Protein AF-A0AAN9I1V1-F1 (afdb_monomer_lite)

pLDDT: mean 75.58, std 15.39, range [37.0, 95.0]

Organism: Crotalaria pallida (NCBI:txid3830)

Structure (mmCIF, N/CA/C/O backbone):
data_AF-A0AAN9I1V1-F1
#
_entry.id   AF-A0AAN9I1V1-F1
#
loop_
_atom_site.group_PDB
_atom_site.id
_atom_site.type_symbol
_atom_site.label_atom_id
_atom_site.label_alt_id
_atom_site.label_comp_id
_atom_site.label_asym_id
_atom_site.label_entity_id
_atom_site.label_seq_id
_atom_site.pdbx_PDB_ins_code
_atom_site.Cartn_x
_atom_site.Cartn_y
_atom_site.Cartn_z
_atom_site.occupancy
_atom_site.B_iso_or_equiv
_atom_site.auth_seq_id
_atom_site.auth_comp_id
_atom_site.auth_asym_id
_atom_site.auth_atom_id
_atom_site.pdbx_PDB_model_num
ATOM 1 N N . MET A 1 1 ? -4.442 -8.415 -5.322 1.00 51.84 1 MET A N 1
ATOM 2 C CA . MET A 1 1 ? -5.774 -8.462 -4.678 1.00 51.84 1 MET A CA 1
ATOM 3 C C . MET A 1 1 ? -6.443 -7.109 -4.892 1.00 51.84 1 MET A C 1
ATOM 5 O O . MET A 1 1 ? -5.717 -6.122 -4.943 1.00 51.84 1 MET A O 1
ATOM 9 N N . ARG A 1 2 ? -7.765 -7.040 -5.095 1.00 54.59 2 ARG A N 1
ATOM 10 C CA . ARG A 1 2 ? -8.469 -5.753 -5.235 1.00 54.59 2 ARG A CA 1
ATOM 11 C C . ARG A 1 2 ? -8.600 -5.131 -3.841 1.00 54.59 2 ARG A C 1
ATOM 13 O O . ARG A 1 2 ? -9.193 -5.750 -2.967 1.00 54.59 2 ARG A O 1
ATOM 20 N N . PHE A 1 3 ? -7.973 -3.978 -3.635 1.00 58.31 3 PHE A N 1
ATOM 21 C CA . PHE A 1 3 ? -8.060 -3.204 -2.392 1.00 58.31 3 PHE A CA 1
ATOM 22 C C . PHE A 1 3 ? -9.377 -2.395 -2.375 1.00 58.31 3 PHE A C 1
ATOM 24 O O . PHE A 1 3 ? -9.974 -2.245 -3.451 1.00 58.31 3 PHE A O 1
ATOM 31 N N . PRO A 1 4 ? -9.865 -1.894 -1.218 1.00 60.00 4 PRO A N 1
ATOM 32 C CA . PRO A 1 4 ? -11.069 -1.065 -1.167 1.00 60.00 4 PRO A CA 1
ATOM 33 C C . PRO A 1 4 ? -10.989 0.136 -2.122 1.00 60.00 4 PRO A C 1
ATOM 35 O O . PRO A 1 4 ? -9.906 0.549 -2.546 1.00 60.00 4 PRO A O 1
ATOM 38 N N . ALA A 1 5 ? -12.153 0.674 -2.494 1.00 62.41 5 ALA A N 1
ATOM 39 C CA . ALA A 1 5 ? -12.244 1.803 -3.415 1.00 62.41 5 ALA A CA 1
ATOM 40 C C . ALA A 1 5 ? -11.469 3.017 -2.877 1.00 62.41 5 ALA A C 1
ATOM 42 O O . ALA A 1 5 ? -11.557 3.346 -1.694 1.00 62.41 5 ALA A O 1
ATOM 43 N N . ILE A 1 6 ? -10.748 3.704 -3.764 1.00 61.72 6 ILE A N 1
ATOM 44 C CA . ILE A 1 6 ? -9.861 4.824 -3.422 1.00 61.72 6 ILE A CA 1
ATOM 45 C C . ILE A 1 6 ? -10.596 5.960 -2.696 1.00 61.72 6 ILE A C 1
ATOM 47 O O . ILE A 1 6 ? -10.006 6.642 -1.869 1.00 61.72 6 ILE A O 1
ATOM 51 N N . SER A 1 7 ? -11.895 6.129 -2.962 1.00 61.38 7 SER A N 1
ATOM 52 C CA . SER A 1 7 ? -12.745 7.160 -2.359 1.00 61.38 7 SER A CA 1
ATOM 53 C C . SER A 1 7 ? -12.988 6.971 -0.860 1.00 61.38 7 SER A C 1
ATOM 55 O O . SER A 1 7 ? -13.372 7.922 -0.188 1.00 61.38 7 SER A O 1
ATOM 57 N N . SER A 1 8 ? -12.764 5.766 -0.330 1.00 73.38 8 SER A N 1
ATOM 58 C CA . SER A 1 8 ? -12.945 5.442 1.090 1.00 73.38 8 SER A CA 1
ATOM 59 C C . SER A 1 8 ? -11.628 5.395 1.871 1.00 73.38 8 SER A C 1
ATOM 61 O O . SER A 1 8 ? -11.644 5.109 3.069 1.00 73.38 8 SER A O 1
ATOM 63 N N . ILE A 1 9 ? -10.489 5.621 1.210 1.00 83.88 9 ILE A N 1
ATOM 64 C CA . ILE A 1 9 ? -9.163 5.449 1.800 1.00 83.88 9 ILE A CA 1
ATOM 65 C C . ILE A 1 9 ? -8.486 6.809 1.927 1.00 83.88 9 ILE A C 1
ATOM 67 O O . ILE A 1 9 ? -8.240 7.494 0.936 1.00 83.88 9 ILE A O 1
ATOM 71 N N . LYS A 1 10 ? -8.140 7.183 3.158 1.00 88.00 10 LYS A N 1
ATOM 72 C CA . LYS A 1 10 ? -7.346 8.380 3.438 1.00 88.00 10 LYS A CA 1
ATOM 73 C C . LYS A 1 10 ? -5.869 8.093 3.178 1.00 88.00 10 LYS A C 1
ATOM 75 O O . LYS A 1 10 ? -5.396 6.980 3.398 1.00 88.00 10 LYS A O 1
ATOM 80 N N . VAL A 1 11 ? -5.120 9.108 2.768 1.00 86.75 11 VAL A N 1
ATOM 81 C CA . VAL A 1 11 ? -3.661 9.034 2.620 1.00 86.75 11 VAL A CA 1
ATOM 82 C C . VAL A 1 11 ? -3.050 10.069 3.553 1.00 86.75 11 VAL A C 1
ATOM 84 O O . VAL A 1 11 ? -3.410 11.242 3.492 1.00 86.75 11 VAL A O 1
ATOM 87 N N . ARG A 1 12 ? -2.150 9.638 4.439 1.00 86.81 12 ARG A N 1
ATOM 88 C CA . ARG A 1 12 ? -1.405 10.514 5.350 1.00 86.81 12 ARG A CA 1
ATOM 89 C C . ARG A 1 12 ? 0.080 10.413 5.029 1.00 86.81 12 ARG A C 1
ATOM 91 O O . ARG A 1 12 ? 0.674 9.341 5.150 1.00 86.81 12 ARG A O 1
ATOM 98 N N . HIS A 1 13 ? 0.670 11.539 4.648 1.00 84.69 13 HIS A N 1
ATOM 99 C CA . HIS A 1 13 ? 2.107 11.664 4.430 1.00 84.69 13 HIS A CA 1
ATOM 100 C C . HIS A 1 13 ? 2.792 11.952 5.765 1.00 84.69 13 HIS A C 1
ATOM 102 O O . HIS A 1 13 ? 2.408 12.877 6.472 1.00 84.69 13 HIS A O 1
ATOM 108 N N . LEU A 1 14 ? 3.781 11.137 6.131 1.00 80.06 14 LEU A N 1
ATOM 109 C CA . LEU A 1 14 ? 4.439 11.236 7.439 1.00 80.06 14 LEU A CA 1
ATOM 110 C C . LEU A 1 14 ? 5.667 12.157 7.449 1.00 80.06 14 LEU A C 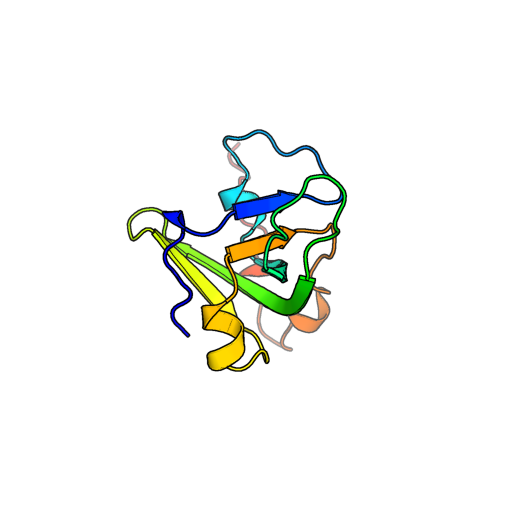1
ATOM 112 O O . LEU A 1 14 ? 6.078 12.589 8.519 1.00 80.06 14 LEU A O 1
ATOM 116 N N . HIS A 1 15 ? 6.284 12.421 6.292 1.00 65.12 15 HIS A N 1
ATOM 117 C CA . HIS A 1 15 ? 7.600 13.077 6.226 1.00 65.12 15 HIS A CA 1
ATOM 118 C C . HIS A 1 15 ? 7.762 14.064 5.055 1.00 65.12 15 HIS A C 1
ATOM 120 O O . HIS A 1 15 ? 8.871 14.504 4.772 1.00 65.12 15 HIS A O 1
ATOM 126 N N . CYS A 1 16 ? 6.689 14.395 4.332 1.00 57.22 16 CYS A N 1
ATOM 127 C CA . CYS A 1 16 ? 6.760 15.322 3.202 1.00 57.22 16 CYS A CA 1
ATOM 128 C C . CYS A 1 16 ? 5.427 16.058 3.032 1.00 57.22 16 CYS A C 1
ATOM 130 O O . CYS A 1 16 ? 4.375 15.418 3.064 1.00 57.22 16 CYS A O 1
ATOM 132 N N . GLU A 1 17 ? 5.472 17.377 2.841 1.00 56.38 17 GLU A N 1
ATOM 133 C CA . GLU A 1 17 ? 4.327 18.139 2.341 1.00 56.38 17 GLU A CA 1
ATOM 134 C C . GLU A 1 17 ? 4.247 17.924 0.830 1.00 56.38 17 GLU A C 1
ATOM 136 O O . GLU A 1 17 ? 5.086 18.406 0.072 1.00 56.38 17 GLU A O 1
ATOM 141 N N . VAL A 1 18 ? 3.257 17.147 0.394 1.00 56.59 18 VAL A N 1
ATOM 142 C CA . VAL A 1 18 ? 2.976 16.935 -1.028 1.00 56.59 18 VAL A CA 1
ATOM 143 C C . VAL A 1 18 ? 1.816 17.855 -1.416 1.00 56.59 18 VAL A C 1
ATOM 145 O O . VAL A 1 18 ? 0.790 17.834 -0.728 1.00 56.59 18 VAL A O 1
ATOM 148 N N . PRO A 1 19 ? 1.926 18.652 -2.496 1.00 57.53 19 PRO A N 1
ATOM 149 C CA . PRO A 1 19 ? 0.800 19.418 -3.020 1.00 57.53 19 PRO A CA 1
ATOM 150 C C . PRO A 1 19 ? -0.411 18.509 -3.266 1.00 57.53 19 PRO A C 1
ATOM 152 O O . PRO A 1 19 ? -0.273 17.406 -3.797 1.00 57.53 19 PRO A O 1
ATOM 155 N N . SER A 1 20 ? -1.617 18.970 -2.925 1.00 58.25 20 SER A N 1
ATOM 156 C CA . SER A 1 20 ? -2.848 18.159 -2.951 1.00 58.25 20 SER A CA 1
ATOM 157 C C . SER A 1 20 ? -3.141 17.503 -4.309 1.00 58.25 20 SER A C 1
ATOM 159 O O . SER A 1 20 ? -3.802 16.469 -4.374 1.00 58.25 20 SER A O 1
ATOM 161 N N . SER A 1 21 ? -2.638 18.095 -5.395 1.00 58.94 21 SER A N 1
ATOM 162 C CA . SER A 1 21 ? -2.754 17.607 -6.771 1.00 58.94 21 SER A CA 1
ATOM 163 C C . SER A 1 21 ? -1.893 16.375 -7.087 1.00 58.94 21 SER A C 1
ATOM 165 O O . SER A 1 21 ? -2.156 15.703 -8.081 1.00 58.94 21 SER A O 1
ATOM 167 N N . GLU A 1 22 ? -0.886 16.056 -6.267 1.00 60.44 22 GLU A N 1
ATOM 168 C CA . GLU A 1 22 ? 0.129 15.027 -6.560 1.00 60.44 22 GLU A CA 1
ATOM 169 C C . GLU A 1 22 ? 0.085 13.807 -5.625 1.00 60.44 22 GLU A C 1
ATOM 171 O O . GLU A 1 22 ? 0.741 12.802 -5.898 1.00 60.44 22 GLU A O 1
ATOM 176 N N . ILE A 1 23 ? -0.748 13.842 -4.578 1.00 62.84 23 ILE A N 1
ATOM 177 C CA . ILE A 1 23 ? -0.861 12.811 -3.524 1.00 62.84 23 ILE A CA 1
ATOM 178 C C . ILE A 1 23 ? -1.007 11.386 -4.088 1.00 62.84 23 ILE A C 1
ATOM 180 O O . ILE A 1 23 ? -0.405 10.433 -3.593 1.00 62.84 23 ILE A O 1
ATOM 184 N N . PHE A 1 24 ? -1.798 11.214 -5.149 1.00 58.47 24 PHE A N 1
ATOM 185 C CA . PHE A 1 24 ? -1.995 9.896 -5.756 1.00 58.47 24 PHE A CA 1
ATOM 186 C C . PHE A 1 24 ? -0.837 9.481 -6.668 1.00 58.47 24 PHE A C 1
ATOM 188 O O . PHE A 1 24 ? -0.557 8.293 -6.789 1.00 58.47 24 PHE A O 1
ATOM 195 N N . TYR A 1 25 ? -0.122 10.426 -7.279 1.00 60.75 25 TYR A N 1
ATOM 196 C CA . TYR A 1 25 ? 1.042 10.101 -8.105 1.00 60.75 25 TYR A CA 1
ATOM 197 C C . TYR A 1 25 ? 2.222 9.636 -7.254 1.00 60.75 25 TYR A C 1
ATOM 199 O O . TYR A 1 25 ? 2.898 8.677 -7.629 1.00 60.75 25 TYR A O 1
ATOM 207 N N . THR A 1 26 ? 2.417 10.234 -6.077 1.00 62.94 26 THR A N 1
ATOM 208 C CA . THR A 1 26 ? 3.511 9.863 -5.168 1.00 62.94 26 THR A CA 1
ATOM 209 C C . THR A 1 26 ? 3.365 8.466 -4.581 1.00 62.94 26 THR A C 1
ATOM 211 O O . THR A 1 26 ? 4.350 7.889 -4.129 1.00 62.94 26 THR A O 1
ATOM 214 N N . LEU A 1 27 ? 2.154 7.908 -4.552 1.00 67.38 27 LEU A N 1
ATOM 215 C CA . LEU A 1 27 ? 1.913 6.578 -3.999 1.00 67.38 27 LEU A CA 1
ATOM 216 C C . LEU A 1 27 ? 2.405 5.452 -4.912 1.00 67.38 27 LEU A C 1
ATOM 218 O O . LEU A 1 27 ? 2.709 4.368 -4.414 1.00 67.38 27 LEU A O 1
ATOM 222 N N . ASN A 1 28 ? 2.498 5.662 -6.226 1.00 70.69 28 ASN A N 1
ATOM 223 C CA . ASN A 1 28 ? 2.961 4.613 -7.132 1.00 70.69 28 ASN A CA 1
ATOM 224 C C . ASN A 1 28 ? 4.404 4.206 -6.808 1.00 70.69 28 ASN A C 1
ATOM 226 O O . ASN A 1 28 ? 5.274 5.052 -6.631 1.00 70.69 28 ASN A O 1
ATO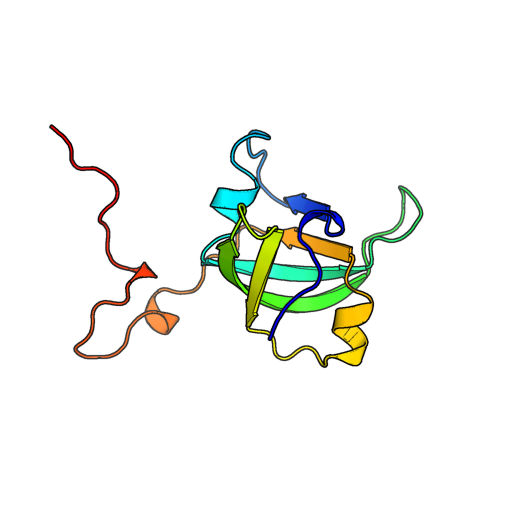M 230 N N . ALA A 1 29 ? 4.653 2.894 -6.744 1.00 75.75 29 ALA A N 1
ATOM 231 C CA . ALA A 1 29 ? 5.948 2.320 -6.373 1.00 75.75 29 ALA A CA 1
ATOM 232 C C . ALA A 1 29 ? 6.444 2.720 -4.967 1.00 75.75 29 ALA A C 1
ATOM 234 O O . ALA A 1 29 ? 7.643 2.666 -4.692 1.00 75.75 29 ALA A O 1
ATOM 235 N N . SER A 1 30 ? 5.527 3.070 -4.061 1.00 83.50 30 SER A N 1
ATOM 236 C CA . SER A 1 30 ? 5.849 3.358 -2.663 1.00 83.50 30 SER A CA 1
ATOM 237 C C . SER A 1 30 ? 5.540 2.179 -1.737 1.00 83.50 30 SER A C 1
ATOM 239 O O . SER A 1 30 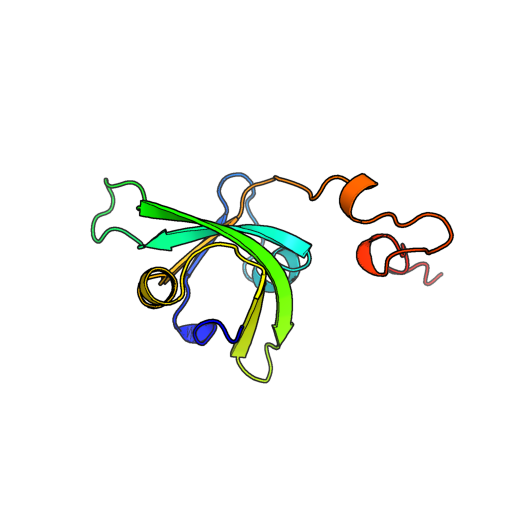? 4.670 1.339 -2.012 1.00 83.50 30 SER A O 1
ATOM 241 N N . ILE A 1 31 ? 6.268 2.131 -0.619 1.00 88.88 31 ILE A N 1
ATOM 242 C CA . ILE A 1 31 ? 5.913 1.314 0.541 1.00 88.88 31 ILE A CA 1
ATOM 243 C C . ILE A 1 31 ? 4.995 2.151 1.432 1.00 88.88 31 ILE A C 1
ATOM 245 O O . ILE A 1 31 ? 5.330 3.278 1.798 1.00 88.88 31 ILE A O 1
ATOM 249 N N . VAL A 1 32 ? 3.854 1.576 1.803 1.00 91.50 32 VAL A N 1
ATOM 250 C CA . VAL A 1 32 ? 2.854 2.212 2.666 1.00 91.50 32 VAL A CA 1
ATOM 251 C C . VAL A 1 32 ? 2.548 1.348 3.883 1.00 91.50 32 VAL A C 1
ATOM 253 O O . VAL A 1 32 ? 2.564 0.118 3.809 1.00 91.50 32 VAL A O 1
ATOM 256 N N . GLY A 1 33 ? 2.227 1.997 4.999 1.00 94.00 33 GLY A N 1
ATOM 257 C CA . GLY A 1 33 ? 1.543 1.363 6.120 1.00 94.00 33 GLY A CA 1
ATOM 258 C C . GLY A 1 33 ? 0.049 1.244 5.832 1.00 94.00 33 GLY A C 1
ATOM 259 O O . GLY A 1 33 ? -0.577 2.208 5.399 1.00 94.00 33 GLY A O 1
ATOM 260 N N . LEU A 1 34 ? -0.514 0.064 6.068 1.00 94.69 34 LEU A N 1
ATOM 261 C CA . LEU A 1 34 ? -1.941 -0.226 5.958 1.00 94.69 34 LEU A CA 1
ATOM 262 C C . LEU A 1 34 ? -2.548 -0.097 7.352 1.00 94.69 34 LEU A C 1
ATOM 264 O O . LEU A 1 34 ? -2.246 -0.912 8.225 1.00 94.69 34 LEU A O 1
ATOM 268 N N . ALA A 1 35 ? -3.353 0.935 7.582 1.00 94.25 35 ALA A N 1
ATOM 269 C CA . ALA A 1 35 ? -3.766 1.316 8.923 1.00 94.25 35 ALA A CA 1
ATOM 270 C C . ALA A 1 35 ? -5.274 1.539 9.065 1.00 94.25 35 ALA A C 1
ATOM 272 O O . ALA A 1 35 ? -6.001 1.766 8.094 1.00 94.25 35 ALA A O 1
ATOM 273 N N . VAL A 1 36 ? -5.712 1.491 10.320 1.00 93.00 36 VAL A N 1
ATOM 274 C CA . VAL A 1 36 ? -7.018 1.971 10.762 1.00 93.00 36 VAL A CA 1
ATOM 275 C C . VAL A 1 36 ? -6.805 3.335 11.410 1.00 93.00 36 VAL A C 1
ATOM 277 O O . VAL A 1 36 ? -6.043 3.463 12.372 1.00 93.00 36 VAL A O 1
ATOM 280 N N . ASP A 1 37 ? -7.440 4.358 10.854 1.00 89.69 37 ASP A N 1
ATOM 281 C CA . ASP A 1 37 ? -7.517 5.690 11.440 1.00 89.69 37 ASP A CA 1
ATOM 282 C C . ASP A 1 37 ? -8.265 5.577 12.770 1.00 89.69 37 ASP A C 1
ATOM 284 O O . ASP A 1 37 ? -9.381 5.057 12.825 1.00 89.69 37 ASP A O 1
ATOM 288 N N . SER A 1 38 ? -7.620 6.002 13.850 1.00 80.12 38 SER A N 1
ATOM 289 C CA . SER A 1 38 ? -8.263 6.064 15.154 1.00 80.12 38 SER A CA 1
ATOM 290 C C . SER A 1 38 ? -9.178 7.285 15.182 1.00 80.12 38 SER A C 1
ATOM 292 O O . SER A 1 38 ? -8.729 8.398 14.919 1.00 80.12 38 SER A O 1
ATOM 294 N N . GLU A 1 39 ? -10.437 7.101 15.568 1.00 67.38 39 GLU A N 1
ATOM 295 C CA . GLU A 1 39 ? -11.368 8.202 15.825 1.00 67.38 39 GLU A CA 1
ATOM 296 C C . GLU A 1 39 ? -10.895 8.983 17.072 1.00 67.38 39 GLU A C 1
ATOM 298 O O . GLU A 1 39 ? -11.150 8.592 18.209 1.00 67.38 39 GLU A O 1
ATOM 303 N N . GLY A 1 40 ? -10.114 10.049 16.866 1.00 61.06 40 GLY A N 1
ATOM 304 C CA . GLY A 1 40 ? -9.620 10.942 17.922 1.00 61.06 40 GLY A CA 1
ATOM 305 C C . GLY A 1 40 ? -8.274 11.579 17.571 1.00 61.06 40 GLY A C 1
ATOM 306 O O . GLY A 1 40 ? -7.332 10.876 17.219 1.00 61.06 40 GLY A O 1
ATOM 307 N N . SER A 1 41 ? -8.168 12.908 17.688 1.00 57.81 41 SER A N 1
ATOM 308 C CA . SER A 1 41 ? -6.990 13.692 17.262 1.00 57.81 41 SER A CA 1
ATOM 309 C C . SER A 1 41 ? -5.685 13.345 17.988 1.00 57.81 41 SER A C 1
ATOM 311 O O . SER A 1 41 ? -4.612 13.665 17.487 1.00 57.81 41 SER A O 1
ATOM 313 N N . GLU A 1 42 ? -5.776 12.696 19.148 1.00 62.91 42 GLU A N 1
ATOM 314 C CA . GLU A 1 42 ? -4.648 12.407 20.046 1.00 62.91 42 GLU A CA 1
ATOM 315 C C . GLU A 1 42 ? -4.090 10.982 19.871 1.00 62.91 42 GLU A C 1
ATOM 317 O O . GLU A 1 42 ? -3.028 10.656 20.396 1.00 62.91 42 GLU A O 1
ATOM 322 N N . ASN A 1 43 ? -4.788 10.116 19.131 1.00 72.69 43 ASN A N 1
ATOM 323 C CA . ASN A 1 43 ? -4.419 8.710 19.000 1.00 72.69 43 ASN A CA 1
ATOM 324 C C . ASN A 1 43 ? -3.682 8.450 17.684 1.00 72.69 43 ASN A C 1
ATOM 326 O O . ASN A 1 43 ? -4.132 8.830 16.599 1.00 72.69 43 ASN A O 1
ATOM 330 N N . LEU A 1 44 ? -2.547 7.752 17.769 1.00 81.50 44 LEU A N 1
ATOM 331 C CA . LEU A 1 44 ? -1.836 7.301 16.577 1.00 81.50 44 LEU A CA 1
ATOM 332 C C . LEU A 1 44 ? -2.668 6.242 15.830 1.00 81.50 44 LEU A C 1
ATOM 334 O O . LEU A 1 44 ? -3.265 5.368 16.463 1.00 81.50 44 LEU A O 1
ATOM 338 N N . PRO A 1 45 ? -2.686 6.277 14.487 1.00 89.81 45 PRO A N 1
ATOM 339 C CA . PRO A 1 45 ? -3.375 5.270 13.692 1.00 89.81 45 PRO A CA 1
ATOM 340 C C . PRO A 1 45 ? -2.780 3.875 13.916 1.00 89.81 45 PRO A C 1
ATOM 342 O O . PRO A 1 45 ? -1.563 3.707 14.027 1.00 89.81 45 PRO A O 1
ATOM 345 N N . TRP A 1 46 ? -3.642 2.858 13.934 1.00 92.56 46 TRP A N 1
ATOM 346 C CA . TRP A 1 46 ? -3.227 1.478 14.170 1.00 92.56 46 TRP A CA 1
ATOM 347 C C . TRP A 1 46 ? -2.754 0.829 12.869 1.00 92.56 46 TRP A C 1
ATOM 349 O O . TRP A 1 46 ? -3.561 0.495 12.000 1.00 92.56 46 TRP A O 1
ATOM 359 N N . CYS A 1 47 ? -1.443 0.629 12.726 1.00 93.56 47 CYS A N 1
ATOM 360 C CA . CYS A 1 47 ? -0.855 -0.020 11.555 1.00 93.56 47 CYS A CA 1
ATOM 361 C C . CYS A 1 47 ? -1.004 -1.547 11.638 1.00 93.56 47 CYS A C 1
ATOM 363 O O . CYS A 1 47 ? -0.473 -2.190 12.541 1.00 93.56 47 CYS A O 1
ATOM 365 N N . LEU A 1 48 ? -1.716 -2.133 10.676 1.00 94.56 48 LEU A N 1
ATOM 366 C CA . LEU A 1 48 ? -1.941 -3.576 10.560 1.00 94.56 48 LEU A CA 1
ATOM 367 C C . LEU A 1 48 ? -0.830 -4.288 9.774 1.00 94.56 48 LEU A C 1
ATOM 369 O O . LEU A 1 48 ? -0.719 -5.511 9.838 1.00 94.56 48 LEU A O 1
ATOM 373 N N . GLY A 1 49 ? -0.017 -3.541 9.026 1.00 94.69 49 GLY A N 1
ATOM 374 C CA . GLY A 1 49 ? 1.131 -4.065 8.293 1.00 94.69 49 GLY A CA 1
ATOM 375 C C . GLY A 1 49 ? 1.538 -3.179 7.121 1.00 94.69 49 GLY A C 1
ATOM 376 O O . GLY A 1 49 ? 1.108 -2.034 7.012 1.00 94.69 49 GLY A O 1
ATOM 377 N N . LEU A 1 50 ? 2.381 -3.714 6.238 1.00 93.81 50 LEU A N 1
ATOM 378 C CA . LEU A 1 50 ? 2.933 -2.985 5.093 1.00 93.81 50 LEU A CA 1
ATOM 379 C C . LEU A 1 50 ? 2.341 -3.462 3.765 1.00 93.81 50 LEU A C 1
ATOM 381 O O . LEU A 1 50 ? 1.940 -4.620 3.615 1.00 93.81 50 LEU A O 1
ATOM 385 N N . GLY A 1 51 ? 2.340 -2.572 2.777 1.00 91.88 51 GLY A N 1
ATOM 386 C CA . GLY A 1 51 ? 1.982 -2.873 1.397 1.00 91.88 51 GLY A CA 1
ATOM 387 C C . GLY A 1 51 ? 2.871 -2.141 0.396 1.00 91.88 51 GLY A C 1
ATOM 388 O O . GLY A 1 51 ? 3.397 -1.069 0.683 1.00 91.88 51 GLY A O 1
ATOM 389 N N . ILE A 1 52 ? 3.024 -2.726 -0.791 1.00 89.88 52 ILE A N 1
ATOM 390 C CA . ILE A 1 52 ? 3.652 -2.093 -1.954 1.00 89.88 52 ILE A CA 1
ATOM 391 C C . ILE A 1 52 ? 2.548 -1.692 -2.922 1.00 89.88 52 ILE A C 1
ATOM 393 O O . ILE A 1 52 ? 1.839 -2.558 -3.448 1.00 89.88 52 ILE A O 1
ATOM 397 N N . VAL A 1 53 ? 2.424 -0.396 -3.191 1.00 87.94 53 VAL A N 1
ATOM 398 C CA . VAL A 1 53 ? 1.489 0.116 -4.195 1.00 87.94 53 VAL A CA 1
ATOM 399 C C . VAL A 1 53 ? 2.092 -0.093 -5.584 1.00 87.94 53 VAL A C 1
ATOM 401 O O . VAL A 1 53 ? 3.097 0.511 -5.955 1.00 87.94 53 VAL A O 1
ATOM 404 N N . ARG A 1 54 ? 1.478 -0.979 -6.369 1.00 84.25 54 ARG A N 1
ATOM 405 C CA . ARG A 1 54 ? 1.924 -1.332 -7.727 1.00 84.25 54 ARG A CA 1
ATOM 406 C C . ARG A 1 54 ? 1.373 -0.411 -8.801 1.00 84.25 54 ARG A C 1
ATOM 408 O O . ARG A 1 54 ? 1.984 -0.307 -9.862 1.00 84.25 54 ARG A O 1
ATOM 415 N N . GLY A 1 55 ? 0.228 0.201 -8.530 1.00 83.31 55 GLY A N 1
ATOM 416 C CA . GLY A 1 55 ? -0.455 1.087 -9.454 1.00 83.31 55 GLY A CA 1
ATOM 417 C C . GLY A 1 55 ? -1.755 1.624 -8.870 1.00 83.31 55 GLY A C 1
ATOM 418 O O . GLY A 1 55 ? -2.362 1.008 -7.987 1.00 83.31 55 GLY A O 1
ATOM 419 N N . ILE A 1 56 ? -2.183 2.753 -9.417 1.00 83.62 56 ILE A N 1
ATOM 420 C CA . ILE A 1 56 ? -3.447 3.419 -9.119 1.00 83.62 56 ILE A CA 1
ATOM 421 C C . ILE A 1 56 ? -4.191 3.606 -10.434 1.00 83.62 56 ILE A C 1
ATOM 423 O O . ILE A 1 56 ? -3.630 4.114 -11.401 1.00 83.62 56 ILE A O 1
ATOM 427 N N . ASP A 1 57 ? -5.456 3.201 -10.464 1.00 83.50 57 ASP A N 1
ATOM 428 C CA . ASP A 1 57 ? -6.366 3.507 -11.561 1.00 83.50 57 ASP A CA 1
ATOM 429 C C . ASP A 1 57 ? -7.399 4.507 -11.038 1.00 83.50 57 ASP A C 1
ATOM 431 O O . ASP A 1 57 ? -8.370 4.135 -10.375 1.00 83.50 57 ASP A O 1
ATOM 435 N N . THR A 1 58 ? -7.153 5.792 -11.301 1.00 78.62 58 THR A N 1
ATOM 436 C CA . THR A 1 58 ? -8.019 6.897 -10.868 1.00 78.62 58 THR A CA 1
ATOM 437 C C . THR A 1 58 ? -9.357 6.897 -11.602 1.00 78.62 58 THR A C 1
ATOM 439 O O . THR A 1 58 ? -10.361 7.279 -11.009 1.00 78.62 58 THR A O 1
ATOM 442 N N . THR A 1 59 ? -9.409 6.401 -12.845 1.00 83.06 59 THR A N 1
ATOM 443 C CA . THR A 1 59 ? -10.659 6.295 -13.618 1.00 83.06 59 THR A CA 1
ATOM 444 C C . THR A 1 59 ? -11.613 5.262 -13.029 1.00 83.06 59 THR A C 1
ATOM 446 O O . THR A 1 59 ? -12.819 5.485 -12.985 1.00 83.06 59 THR A O 1
ATOM 449 N N . LYS A 1 60 ? -11.076 4.145 -12.523 1.00 82.62 60 LYS A N 1
ATOM 450 C CA . LYS A 1 60 ? -11.852 3.095 -11.846 1.00 82.62 60 LYS A CA 1
ATOM 451 C C . LYS A 1 60 ? -11.905 3.257 -10.328 1.00 82.62 60 LYS A C 1
ATOM 453 O O . LYS A 1 60 ? -12.581 2.473 -9.663 1.00 82.62 60 LYS A O 1
ATOM 458 N N . GLY A 1 61 ? -11.164 4.216 -9.779 1.00 79.25 61 GLY A N 1
ATOM 459 C CA . GLY A 1 61 ? -11.030 4.439 -8.345 1.00 79.25 61 GLY A CA 1
ATOM 460 C C . GLY A 1 61 ? -10.480 3.229 -7.581 1.00 79.25 61 GLY A C 1
ATOM 461 O O . GLY A 1 61 ? -10.969 2.929 -6.493 1.00 79.25 61 GLY A O 1
ATOM 462 N N . VAL A 1 62 ? -9.506 2.501 -8.141 1.00 82.88 62 VAL A N 1
ATOM 463 C CA . VAL A 1 62 ? -8.925 1.300 -7.508 1.00 82.88 62 VAL A CA 1
ATOM 464 C C . VAL A 1 62 ? -7.422 1.428 -7.275 1.00 82.88 62 VAL A C 1
ATOM 466 O O . VAL A 1 62 ? -6.685 1.978 -8.093 1.00 82.88 62 VAL A O 1
ATOM 469 N N . LEU A 1 63 ? -6.974 0.852 -6.160 1.00 85.00 63 LEU A N 1
ATOM 470 C CA . LEU A 1 63 ? -5.571 0.734 -5.777 1.00 85.00 63 LEU A CA 1
ATOM 471 C C . LEU A 1 63 ? -5.121 -0.728 -5.883 1.00 85.00 63 LEU A C 1
ATOM 473 O O . LEU A 1 63 ? -5.795 -1.636 -5.386 1.00 85.00 63 LEU A O 1
ATOM 477 N N . TYR A 1 64 ? -3.957 -0.957 -6.487 1.00 87.31 64 TYR A N 1
ATOM 478 C CA . TYR A 1 64 ? -3.336 -2.277 -6.550 1.00 87.31 64 TYR A CA 1
ATOM 479 C C . TYR A 1 64 ? -2.207 -2.368 -5.527 1.00 87.31 64 TYR A C 1
ATOM 481 O O . TYR A 1 64 ? -1.147 -1.768 -5.710 1.00 87.31 64 TYR A O 1
ATOM 489 N N . VAL A 1 65 ? -2.422 -3.150 -4.467 1.00 89.88 65 VAL A N 1
ATOM 490 C CA . VAL A 1 65 ? -1.446 -3.351 -3.386 1.00 89.88 65 VAL A CA 1
ATOM 491 C C . VAL A 1 65 ? -1.000 -4.810 -3.336 1.00 89.88 65 VAL A C 1
ATOM 493 O O . VAL A 1 65 ? -1.826 -5.727 -3.370 1.00 89.88 65 VAL A O 1
ATOM 496 N N . ILE A 1 66 ? 0.312 -5.026 -3.242 1.00 90.75 66 ILE A N 1
ATOM 497 C CA . ILE A 1 66 ? 0.900 -6.303 -2.822 1.00 90.75 66 ILE A CA 1
ATOM 498 C C . ILE A 1 66 ? 1.159 -6.209 -1.325 1.00 90.75 66 ILE A C 1
ATOM 500 O O . ILE A 1 66 ? 1.834 -5.288 -0.873 1.00 90.75 66 ILE A O 1
ATOM 504 N N . THR A 1 67 ? 0.633 -7.149 -0.551 1.00 94.44 67 THR A N 1
ATOM 505 C CA . THR A 1 67 ? 0.790 -7.149 0.901 1.00 94.44 67 THR A CA 1
ATOM 506 C C . THR A 1 67 ? 0.709 -8.573 1.449 1.00 94.44 67 THR A C 1
ATOM 508 O O . THR A 1 67 ? -0.059 -9.376 0.915 1.00 94.44 67 THR A O 1
ATOM 511 N N . PRO A 1 68 ? 1.487 -8.902 2.495 1.00 94.38 68 PRO A N 1
ATOM 512 C CA . PRO A 1 68 ? 1.305 -10.133 3.255 1.00 94.38 68 PRO A CA 1
ATOM 513 C C . PRO A 1 68 ? 0.141 -10.044 4.258 1.00 94.38 68 PRO A C 1
ATOM 515 O O . PRO A 1 68 ? -0.171 -11.038 4.909 1.00 94.38 68 PRO A O 1
ATOM 518 N N . VAL A 1 69 ? -0.484 -8.871 4.426 1.00 95.00 69 VAL A N 1
ATOM 519 C CA . VAL A 1 69 ? -1.572 -8.677 5.391 1.00 95.00 69 VAL A CA 1
ATOM 520 C C . VAL A 1 69 ? -2.805 -9.491 4.959 1.00 95.00 69 VAL A C 1
ATOM 522 O O . VAL A 1 69 ? -3.254 -9.351 3.818 1.00 95.00 69 VAL A O 1
ATOM 525 N N . PRO A 1 70 ? -3.377 -10.333 5.844 1.00 93.81 70 PRO A N 1
ATOM 526 C CA . PRO A 1 70 ? -4.545 -11.151 5.524 1.00 93.81 70 PRO A CA 1
ATOM 527 C C . PRO A 1 70 ? -5.776 -10.325 5.152 1.00 93.81 70 PRO A C 1
ATOM 529 O O . PRO A 1 70 ? -5.992 -9.236 5.685 1.00 93.81 70 PRO A O 1
ATOM 532 N N . HIS A 1 71 ? -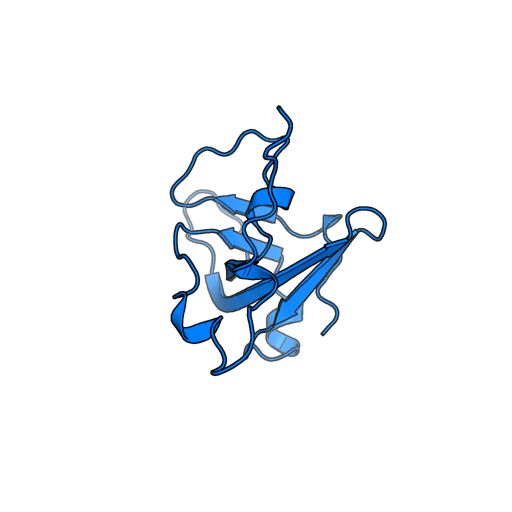6.639 -10.889 4.303 1.00 90.75 71 HIS A N 1
ATOM 533 C CA . HIS A 1 71 ? -7.842 -10.213 3.808 1.00 90.75 71 HIS A CA 1
ATOM 534 C C . HIS A 1 71 ? -8.745 -9.659 4.920 1.00 90.75 71 HIS A C 1
ATOM 536 O O . HIS A 1 71 ? -9.151 -8.506 4.849 1.00 90.75 71 HIS A O 1
ATOM 542 N N . SER A 1 72 ? -8.969 -10.436 5.983 1.00 92.25 72 SER A N 1
ATOM 543 C CA . SER A 1 72 ? -9.792 -10.041 7.137 1.00 92.25 72 SER A CA 1
ATOM 544 C C . SER A 1 72 ? -9.264 -8.810 7.884 1.00 92.25 72 SER A C 1
ATOM 546 O O . SER A 1 72 ? -10.027 -8.081 8.518 1.00 92.25 72 SER A O 1
ATOM 548 N N . SER A 1 73 ? -7.955 -8.560 7.826 1.00 92.75 73 SER A N 1
ATOM 549 C CA . SER A 1 73 ? -7.351 -7.330 8.341 1.00 92.75 73 SER A CA 1
ATOM 550 C C . SER A 1 73 ? -7.474 -6.190 7.331 1.00 92.75 73 SER A C 1
ATOM 552 O O . SER A 1 73 ? -7.717 -5.054 7.726 1.00 92.75 73 SER A O 1
ATOM 554 N N . LEU A 1 74 ? -7.349 -6.484 6.032 1.00 91.62 74 LEU A N 1
ATOM 555 C CA . LEU A 1 74 ? -7.466 -5.485 4.966 1.00 91.62 74 LEU A CA 1
ATOM 556 C C . LEU A 1 74 ? -8.853 -4.852 4.875 1.00 91.62 74 LEU A C 1
ATOM 558 O O . LEU A 1 74 ? -8.944 -3.675 4.549 1.00 91.62 74 LEU A O 1
ATOM 562 N N . GLU A 1 75 ? -9.911 -5.592 5.206 1.00 89.56 75 GLU A N 1
ATOM 563 C CA . GLU A 1 75 ? -11.286 -5.068 5.266 1.00 89.56 75 GLU A CA 1
ATOM 564 C C . GLU A 1 75 ? -11.444 -3.891 6.240 1.00 89.56 75 GLU A C 1
ATOM 566 O O . GLU A 1 75 ? -12.355 -3.082 6.089 1.00 89.56 75 GLU A O 1
ATOM 571 N N . LYS A 1 76 ? -10.548 -3.772 7.226 1.00 91.31 76 LYS A N 1
ATOM 572 C CA . LYS A 1 76 ? -10.569 -2.707 8.237 1.00 91.31 76 LYS A CA 1
ATOM 573 C C . LYS A 1 76 ? -9.759 -1.480 7.825 1.00 91.31 76 LYS A C 1
ATOM 575 O O . LYS A 1 76 ? -9.878 -0.435 8.458 1.00 91.31 76 LYS A O 1
ATOM 580 N N . VAL A 1 77 ? -8.892 -1.611 6.819 1.00 92.19 77 VAL A N 1
ATOM 581 C CA . VAL A 1 77 ? -7.958 -0.552 6.431 1.00 92.19 77 VAL A CA 1
ATOM 582 C C . VAL A 1 77 ? -8.724 0.588 5.771 1.00 92.19 77 VAL A C 1
ATOM 584 O O . VAL A 1 77 ? -9.327 0.417 4.715 1.00 92.19 77 VAL A O 1
ATOM 587 N N . ASN A 1 78 ? -8.641 1.769 6.375 1.00 91.69 78 ASN A N 1
ATOM 588 C CA . ASN A 1 78 ? -9.217 3.013 5.860 1.00 91.69 78 ASN A CA 1
ATOM 589 C C . ASN A 1 78 ? -8.157 4.120 5.686 1.00 91.69 78 ASN A C 1
ATOM 591 O O . ASN A 1 78 ? -8.483 5.228 5.259 1.00 91.69 78 ASN A O 1
ATOM 595 N N . LEU A 1 79 ? -6.890 3.824 5.998 1.00 91.31 79 LEU A N 1
ATOM 596 C CA . LEU A 1 79 ? -5.787 4.774 5.971 1.00 91.31 79 LEU A CA 1
ATOM 597 C C . LEU A 1 79 ? -4.520 4.144 5.382 1.00 91.31 79 LEU A C 1
ATOM 599 O O . LEU A 1 79 ? -4.091 3.063 5.790 1.00 91.31 79 LEU A O 1
ATOM 603 N N . LEU A 1 80 ? -3.886 4.865 4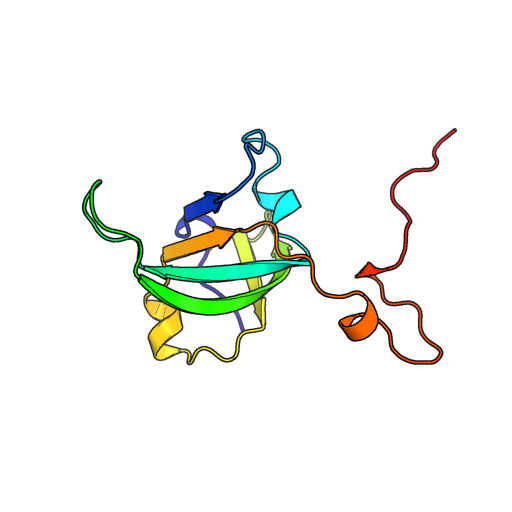.460 1.00 91.94 80 LEU A N 1
ATOM 604 C CA . LEU A 1 80 ? -2.531 4.602 3.988 1.00 91.94 80 LEU A CA 1
ATOM 605 C C . LEU A 1 80 ? -1.567 5.600 4.612 1.00 91.94 80 LEU A C 1
ATOM 607 O O . LEU A 1 80 ? -1.742 6.813 4.499 1.00 91.94 80 LEU A O 1
ATOM 611 N N . LEU A 1 81 ? -0.529 5.074 5.247 1.00 90.50 81 LEU A N 1
ATOM 612 C CA . LEU A 1 81 ? 0.559 5.851 5.822 1.00 90.50 81 LEU A CA 1
ATOM 613 C C . LEU A 1 81 ? 1.735 5.828 4.852 1.00 90.50 81 LEU A C 1
ATOM 615 O O . LEU A 1 81 ? 2.422 4.813 4.734 1.00 90.50 81 LEU A O 1
ATOM 619 N N . GLN A 1 82 ? 1.965 6.933 4.151 1.00 88.12 82 GLN A N 1
ATOM 620 C CA . GLN A 1 82 ? 3.092 7.050 3.236 1.00 88.12 82 GLN A CA 1
ATOM 621 C C . GLN A 1 82 ? 4.279 7.710 3.944 1.00 88.12 82 GLN A C 1
ATOM 623 O O . GLN A 1 82 ? 4.228 8.879 4.334 1.00 88.12 82 GLN A O 1
ATOM 628 N N . GLY A 1 83 ? 5.361 6.949 4.105 1.00 82.25 83 GLY A N 1
ATOM 629 C CA . GLY A 1 83 ? 6.654 7.461 4.562 1.00 82.25 83 GLY A CA 1
ATOM 630 C C . GLY A 1 83 ? 7.607 7.763 3.402 1.00 82.25 83 GLY A C 1
ATOM 631 O O . GLY A 1 83 ? 7.269 7.587 2.234 1.00 82.25 83 GLY A O 1
ATOM 632 N N . TYR A 1 84 ? 8.839 8.155 3.735 1.00 77.56 84 TYR A N 1
ATOM 633 C CA . TYR A 1 84 ? 9.941 8.325 2.776 1.00 77.56 84 TYR A CA 1
ATOM 634 C C . TYR A 1 84 ? 10.773 7.035 2.634 1.00 77.56 84 TYR A C 1
ATOM 636 O O . TYR A 1 84 ? 11.999 7.056 2.604 1.00 77.56 84 TYR A O 1
ATOM 644 N N . ILE A 1 85 ? 10.116 5.872 2.624 1.00 74.62 85 ILE A N 1
ATOM 645 C CA . ILE A 1 85 ? 10.811 4.597 2.423 1.00 74.62 85 ILE A CA 1
ATOM 646 C C . ILE A 1 85 ? 10.762 4.276 0.936 1.00 74.62 85 ILE A C 1
ATOM 648 O O . ILE A 1 85 ? 9.727 3.880 0.398 1.00 74.62 85 ILE A O 1
ATOM 652 N N . GLN A 1 86 ? 11.898 4.456 0.272 1.00 70.38 86 GLN A N 1
ATOM 653 C CA . GLN A 1 86 ? 12.075 4.020 -1.105 1.00 70.38 86 GLN A CA 1
ATOM 654 C C . GLN A 1 86 ? 12.262 2.501 -1.147 1.00 70.38 86 GLN A C 1
ATOM 656 O O . GLN A 1 86 ? 12.917 1.924 -0.278 1.00 70.38 86 GLN A O 1
ATOM 661 N N . ILE A 1 87 ? 11.703 1.849 -2.169 1.00 74.25 87 ILE A N 1
ATOM 662 C CA . ILE A 1 87 ? 11.972 0.430 -2.421 1.00 74.25 87 ILE A CA 1
ATOM 663 C C . ILE A 1 87 ? 13.448 0.309 -2.826 1.00 74.25 87 ILE A C 1
ATOM 665 O O . ILE A 1 87 ? 13.838 0.924 -3.823 1.00 74.25 87 ILE A O 1
ATOM 669 N N . PRO A 1 88 ? 14.274 -0.474 -2.104 1.00 76.31 88 PRO A N 1
ATOM 670 C CA . PRO A 1 88 ? 15.661 -0.692 -2.488 1.00 76.31 88 PRO A CA 1
ATOM 671 C C . PRO A 1 88 ? 15.764 -1.163 -3.939 1.00 76.31 88 PRO A C 1
ATOM 673 O O . PRO A 1 88 ? 15.082 -2.105 -4.348 1.00 76.31 88 PRO A O 1
ATOM 676 N N . THR A 1 89 ? 16.637 -0.530 -4.719 1.00 73.75 89 THR A N 1
ATOM 677 C CA . THR A 1 89 ? 16.785 -0.801 -6.159 1.00 73.75 89 THR A CA 1
ATOM 678 C C . THR A 1 89 ? 17.145 -2.256 -6.447 1.00 73.75 89 THR A C 1
ATOM 680 O O . THR A 1 89 ? 16.692 -2.812 -7.444 1.00 73.75 89 THR A O 1
ATOM 683 N N . CYS A 1 90 ? 17.865 -2.916 -5.538 1.00 73.62 90 CYS A N 1
ATOM 684 C CA . CYS A 1 90 ? 18.176 -4.340 -5.630 1.00 73.62 90 CYS A CA 1
ATOM 685 C C . CYS A 1 90 ? 16.927 -5.241 -5.643 1.00 73.62 90 CYS A C 1
ATOM 687 O O . CYS A 1 90 ? 16.955 -6.285 -6.285 1.00 73.62 90 CYS A O 1
ATOM 689 N N . LEU A 1 91 ? 15.817 -4.836 -5.011 1.00 74.06 91 LEU A N 1
ATOM 690 C CA . LEU A 1 91 ? 14.541 -5.567 -5.068 1.00 74.06 91 LEU A CA 1
ATOM 691 C C . LEU A 1 91 ? 13.804 -5.363 -6.393 1.00 74.06 91 LEU A C 1
ATOM 693 O O . LEU A 1 91 ? 12.896 -6.121 -6.729 1.00 74.06 91 LEU A O 1
ATOM 697 N N . LEU A 1 92 ? 14.172 -4.320 -7.135 1.00 71.56 92 LEU A N 1
ATOM 698 C CA . LEU A 1 92 ? 13.624 -4.027 -8.451 1.00 71.56 92 LEU A CA 1
ATOM 699 C C . LEU A 1 92 ? 14.486 -4.624 -9.564 1.00 71.56 92 LEU A C 1
ATOM 701 O O . LEU A 1 92 ? 14.030 -4.674 -10.696 1.00 71.56 92 LEU A O 1
ATOM 705 N N . GLN A 1 93 ? 15.705 -5.079 -9.286 1.00 73.00 93 GLN A N 1
ATOM 706 C CA . GLN A 1 93 ? 16.621 -5.595 -10.298 1.00 73.00 93 GLN A CA 1
ATOM 707 C C . GLN A 1 93 ? 16.522 -7.117 -10.417 1.00 73.00 93 GLN A C 1
ATOM 709 O O . GLN A 1 93 ? 16.608 -7.850 -9.437 1.00 73.00 93 GLN A O 1
ATOM 714 N N . VAL A 1 94 ? 16.408 -7.602 -11.653 1.00 74.12 94 VAL A N 1
ATOM 715 C CA . VAL A 1 94 ? 16.587 -9.017 -11.994 1.00 74.12 94 VAL A CA 1
ATOM 716 C C . VAL A 1 94 ? 17.732 -9.089 -12.992 1.00 74.12 94 VAL A C 1
ATOM 718 O O . VAL A 1 94 ? 17.779 -8.309 -13.943 1.00 74.12 94 VAL A O 1
ATOM 721 N N . LYS A 1 95 ? 18.688 -9.995 -12.771 1.00 75.12 95 LYS A N 1
ATOM 722 C CA . LYS A 1 95 ? 19.879 -10.109 -13.622 1.00 75.12 95 LYS A CA 1
ATOM 723 C C . LYS A 1 95 ? 19.458 -10.334 -15.082 1.00 75.12 95 LYS A C 1
ATOM 725 O O . LYS A 1 95 ? 18.786 -11.315 -15.379 1.00 75.12 95 LYS A O 1
ATOM 730 N N . GLY A 1 96 ? 19.863 -9.424 -15.970 1.00 73.75 96 GLY A N 1
ATOM 731 C CA . GLY A 1 96 ? 19.535 -9.469 -17.401 1.00 73.75 96 GLY A CA 1
ATOM 732 C C . GLY A 1 96 ? 18.259 -8.724 -17.821 1.00 73.75 96 GLY A C 1
ATOM 733 O O . GLY A 1 96 ? 17.979 -8.680 -19.013 1.00 73.75 96 GLY A O 1
ATOM 734 N N . CYS A 1 97 ? 17.519 -8.104 -16.892 1.00 72.62 97 CYS A N 1
ATOM 735 C CA . CYS A 1 97 ? 16.298 -7.346 -17.188 1.00 72.62 97 CYS A CA 1
ATOM 736 C C . CYS A 1 97 ? 16.341 -5.941 -16.564 1.00 72.62 97 CYS A C 1
ATOM 738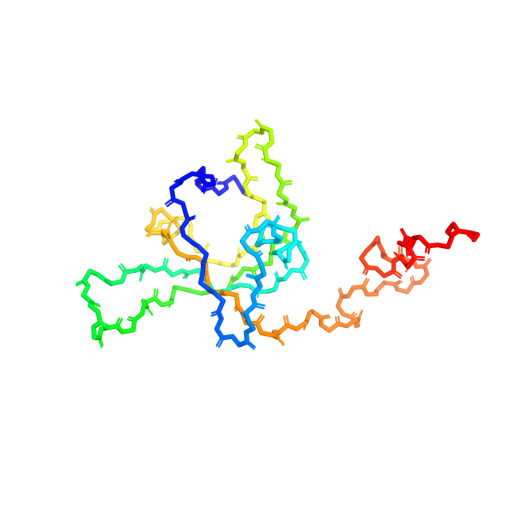 O O . CYS A 1 97 ? 16.716 -5.779 -15.402 1.00 72.62 97 CYS A O 1
ATOM 740 N N . ILE A 1 98 ? 15.881 -4.926 -17.302 1.00 67.12 98 ILE A N 1
ATOM 741 C CA . ILE A 1 98 ? 15.609 -3.594 -16.743 1.00 67.12 98 ILE A CA 1
ATOM 742 C C . ILE A 1 98 ? 14.175 -3.600 -16.223 1.00 67.12 98 ILE A C 1
ATOM 744 O O . ILE A 1 98 ? 13.231 -3.827 -16.977 1.00 67.12 98 ILE A O 1
ATOM 748 N N . SER A 1 99 ? 14.000 -3.373 -14.924 1.00 64.81 99 SER A N 1
ATOM 749 C CA . SER A 1 99 ? 12.661 -3.276 -14.348 1.00 64.81 99 SER A CA 1
ATOM 750 C C . SER A 1 99 ? 11.960 -1.996 -14.802 1.00 64.81 99 SER A C 1
ATOM 752 O O . SER A 1 99 ? 12.609 -0.951 -14.854 1.00 64.81 99 SER A O 1
ATOM 754 N N . PRO A 1 100 ? 10.640 -2.033 -15.071 1.00 62.16 100 PRO A N 1
ATOM 755 C CA . PRO A 1 100 ? 9.867 -0.849 -15.451 1.00 62.16 100 PRO A CA 1
ATOM 756 C C . PRO A 1 100 ? 10.008 0.305 -14.451 1.00 62.16 100 PRO A C 1
ATOM 758 O O . PRO A 1 100 ? 10.020 1.463 -14.843 1.00 62.16 100 PRO A O 1
ATOM 761 N N . TYR A 1 101 ? 10.193 -0.016 -13.167 1.00 60.81 101 TYR A N 1
ATOM 762 C CA . TYR A 1 101 ? 10.378 0.960 -12.087 1.00 60.81 101 TYR A CA 1
ATOM 763 C C . TYR A 1 101 ? 11.809 1.521 -11.997 1.00 60.81 101 TYR A C 1
ATOM 765 O O . TYR A 1 101 ? 12.080 2.398 -11.186 1.00 60.81 101 TYR A O 1
ATOM 773 N N . MET A 1 102 ? 12.731 0.998 -12.809 1.00 61.28 102 MET A N 1
ATOM 774 C CA . MET A 1 102 ? 14.100 1.492 -12.992 1.00 61.28 102 MET A CA 1
ATOM 775 C C . MET A 1 102 ? 14.300 2.124 -14.376 1.00 61.28 102 MET A C 1
ATOM 777 O O . MET A 1 102 ? 15.391 2.603 -14.681 1.00 61.28 102 MET A O 1
ATOM 781 N N . SER A 1 103 ? 13.268 2.123 -15.224 1.00 54.84 103 SER A N 1
ATOM 782 C CA . SER A 1 103 ? 13.318 2.777 -16.523 1.00 54.84 103 SER A CA 1
ATOM 783 C C . SER A 1 103 ? 13.165 4.279 -16.303 1.00 54.84 103 SER A C 1
ATOM 785 O O . SER A 1 103 ? 12.070 4.787 -16.072 1.00 54.84 103 SER A O 1
ATOM 787 N N . VAL A 1 104 ? 14.289 4.996 -16.313 1.00 49.94 104 VAL A N 1
ATOM 788 C CA . VAL A 1 104 ? 14.301 6.460 -16.339 1.00 49.94 104 VAL A CA 1
ATOM 789 C C . VAL A 1 104 ? 13.835 6.885 -17.730 1.00 49.94 104 VAL A C 1
ATOM 791 O O . VAL A 1 104 ? 14.623 7.162 -18.626 1.00 49.94 104 VAL A O 1
ATOM 794 N N . THR A 1 105 ? 12.531 6.863 -17.960 1.00 43.44 105 THR A N 1
ATOM 795 C CA . THR A 1 105 ? 11.918 7.545 -19.101 1.00 43.44 105 THR A CA 1
ATOM 796 C C . THR A 1 105 ? 10.834 8.450 -18.553 1.00 43.44 105 THR A C 1
ATOM 798 O O . THR A 1 105 ? 9.643 8.249 -18.758 1.00 43.44 105 THR A O 1
ATOM 801 N N . VAL A 1 106 ? 11.276 9.451 -17.798 1.00 39.44 106 VAL A N 1
ATOM 802 C CA . VAL A 1 106 ? 10.474 10.628 -17.486 1.00 39.44 106 VAL A CA 1
ATOM 803 C C . VAL A 1 106 ? 11.248 11.822 -18.043 1.00 39.44 106 VAL A C 1
ATOM 805 O O . VAL A 1 106 ? 12.169 12.329 -17.418 1.00 39.44 106 VAL A O 1
ATOM 808 N N . LEU A 1 107 ? 10.883 12.170 -19.281 1.00 44.91 107 LEU A N 1
ATOM 809 C CA . LEU A 1 107 ? 11.082 13.450 -19.969 1.00 44.91 107 LEU A CA 1
ATOM 810 C C . LEU A 1 107 ? 12.526 13.972 -20.122 1.00 44.91 107 LEU A C 1
ATOM 812 O O . LEU A 1 107 ? 12.920 14.942 -19.487 1.00 44.91 107 LEU A O 1
ATOM 816 N N . THR A 1 108 ? 13.261 13.455 -21.109 1.00 38.72 108 THR A N 1
ATOM 817 C CA . THR A 1 108 ? 14.095 14.335 -21.951 1.00 38.72 108 THR A CA 1
ATOM 818 C C . THR A 1 108 ? 13.290 14.692 -23.193 1.00 38.72 108 THR A C 1
ATOM 820 O O . THR A 1 108 ? 13.456 14.093 -24.254 1.00 38.72 108 THR A O 1
ATOM 823 N N . SER A 1 109 ? 12.354 15.623 -23.043 1.00 41.50 109 SER A N 1
ATOM 824 C CA . SER A 1 109 ? 11.922 16.454 -24.162 1.00 41.50 109 SER A CA 1
ATOM 825 C C . SER A 1 109 ? 12.710 17.757 -24.072 1.00 41.50 109 SER A C 1
ATOM 827 O O . SER A 1 109 ? 12.458 18.540 -23.161 1.00 41.50 109 SER A O 1
ATOM 829 N N . SER A 1 110 ? 13.696 17.850 -24.966 1.00 37.00 110 SER A N 1
ATOM 830 C CA . SER A 1 110 ? 14.320 19.029 -25.588 1.00 37.00 110 SER A CA 1
ATOM 831 C C . SER A 1 110 ? 14.291 20.365 -24.851 1.00 37.00 110 SER A C 1
ATOM 833 O O . SER A 1 110 ? 13.185 20.925 -24.693 1.00 37.00 110 SER A O 1
#

Radius of gyration: 15.27 Å; chains: 1; bounding box: 33×31×46 Å

Secondary structure (DSSP, 8-state):
-BPPPGGG-EEEESS----TTTHHHHHTTEEEEEEEPPSSTTSPPEEEEEEEEEEEETTTTEEEEE-SS-HHHHTT--EEEEEEEEPPHHHH-BTTB--GGG---S----

InterPro domains:
  IPR045116 Clp1/Grc3 [PTHR12755] (5-104)
  IPR057570 NOL9, C-terminal domain [PF25467] (6-88)

Foldseek 3Di:
DWAPFLVQAAEDEDADDDPPVCRQVVLAQFKKFFFADDPDPPDDTGGQFIWGFNDADVVRRTTDTDTPRDPVVRVRGRYIYTYPDHDPVVVQDDVPDQGPVNPPPDDPPD

Sequence (110 aa):
MRFPAISSIKVRHLHCEVPSSEIFYTLNASIVGLAVDSEGSENLPWCLGLGIVRGIDTTKGVLYVITPVPHSSLEKVNLLLQGYIQIPTCLLQVKGCISPYMSVTVLTSS